Protein AF-A0A1G4SDI2-F1 (afdb_monomer_lite)

Radius of gyration: 14.89 Å; chains: 1; bounding box: 38×26×38 Å

Sequence (114 aa):
MAVRESLIPAEGEKPHAKDYRSLDEAMGKDFRALRPKVGLSGSARLMQNASYLGHARYSEPSSSMERREYRLDFPGTCNRRYAIRILPKRFCFDQSDVAFGFEDYLILADVRCD

pLDDT: mean 79.43, std 11.44, range [52.09, 92.88]

Secondary structure (DSSP, 8-state):
-EEEEEEPPTT-PPPPGGGSPPHHHHHTTT-EEEETTEEEETTEEEESS---TTS-TTPPPPP-SSPPP------PPTTEEEEEEE-PEE--TT-SS-EE-S--EEEEEEE---

Structure (mmCIF, N/CA/C/O backbone):
data_AF-A0A1G4SDI2-F1
#
_entry.id   AF-A0A1G4SDI2-F1
#
loop_
_atom_site.group_PDB
_atom_site.id
_atom_site.type_symbol
_atom_site.label_atom_id
_atom_site.label_alt_id
_atom_site.label_comp_id
_atom_site.label_asym_id
_atom_site.label_entity_id
_atom_site.label_seq_i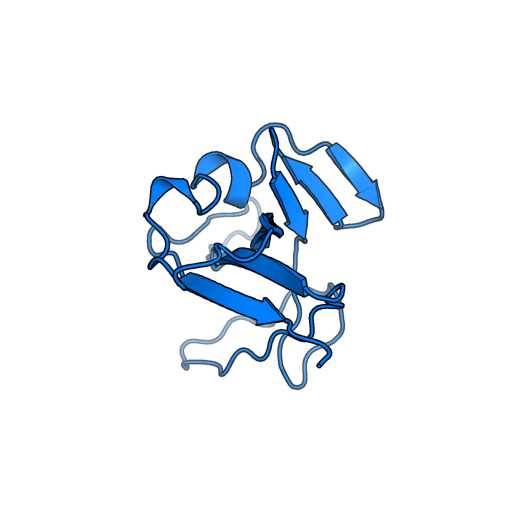d
_atom_site.pdbx_PDB_ins_code
_atom_site.Cartn_x
_atom_site.Cartn_y
_atom_site.Cartn_z
_atom_site.occupancy
_atom_site.B_iso_or_equiv
_atom_site.auth_seq_id
_atom_site.auth_comp_id
_atom_site.auth_asym_id
_atom_site.auth_atom_id
_atom_site.pdbx_PDB_model_num
ATOM 1 N N . MET A 1 1 ? 3.530 -0.567 -3.333 1.00 86.06 1 MET A N 1
ATOM 2 C CA . MET A 1 1 ? 2.240 -0.417 -2.628 1.00 86.06 1 MET A CA 1
ATOM 3 C C . MET A 1 1 ? 2.499 -0.255 -1.145 1.00 86.06 1 MET A C 1
ATOM 5 O O . MET A 1 1 ? 3.082 -1.155 -0.547 1.00 86.06 1 MET A O 1
ATOM 9 N N . ALA A 1 2 ? 2.086 0.871 -0.569 1.00 90.44 2 ALA A N 1
ATOM 10 C CA . ALA A 1 2 ? 2.200 1.150 0.858 1.00 90.44 2 ALA A CA 1
ATOM 11 C C . ALA A 1 2 ? 0.849 0.962 1.552 1.00 90.44 2 ALA A C 1
ATOM 13 O O . ALA A 1 2 ? -0.180 1.407 1.045 1.00 90.44 2 ALA A O 1
ATOM 14 N N . VAL A 1 3 ? 0.862 0.307 2.710 1.00 90.75 3 VAL A N 1
ATOM 15 C CA . VAL A 1 3 ? -0.350 -0.044 3.457 1.00 90.75 3 VAL A CA 1
ATOM 16 C C . VAL A 1 3 ? -0.299 0.549 4.858 1.00 90.75 3 VAL A C 1
ATOM 18 O O . VAL A 1 3 ? 0.708 0.441 5.569 1.00 90.75 3 VAL A O 1
ATOM 21 N N . ARG A 1 4 ? -1.413 1.160 5.263 1.00 91.12 4 ARG A N 1
ATOM 22 C CA . ARG A 1 4 ? -1.727 1.479 6.653 1.00 91.12 4 ARG A CA 1
ATOM 23 C C . ARG A 1 4 ? -2.882 0.605 7.117 1.00 91.12 4 ARG A C 1
ATOM 25 O O . ARG A 1 4 ? -3.917 0.552 6.465 1.00 91.12 4 ARG A O 1
ATOM 32 N N . GLU A 1 5 ? -2.686 -0.042 8.254 1.00 91.19 5 GLU A N 1
ATOM 33 C CA . GLU A 1 5 ? -3.723 -0.779 8.970 1.00 91.19 5 GLU A CA 1
ATOM 34 C C . GLU A 1 5 ? -4.193 0.056 10.168 1.00 91.19 5 GLU A C 1
ATOM 36 O O . GLU A 1 5 ? -3.371 0.658 10.866 1.00 91.19 5 GLU A O 1
ATOM 41 N N . SER A 1 6 ? -5.501 0.090 10.409 1.00 90.31 6 SER A N 1
ATOM 42 C CA . SER A 1 6 ? -6.109 0.703 11.592 1.00 90.31 6 SER A CA 1
ATOM 43 C C . SER A 1 6 ? -7.368 -0.049 12.027 1.00 90.31 6 SER A C 1
ATOM 45 O O . SER A 1 6 ? -7.842 -0.961 11.349 1.00 90.31 6 SER A O 1
ATOM 47 N N . LEU A 1 7 ? -7.933 0.333 13.172 1.00 91.38 7 LEU A N 1
ATOM 48 C CA . LEU A 1 7 ? -9.304 -0.042 13.525 1.00 91.38 7 LEU A CA 1
ATOM 49 C C . LEU A 1 7 ? -10.298 0.594 12.541 1.00 91.38 7 LEU A C 1
ATOM 51 O O . LEU A 1 7 ? -10.018 1.660 11.983 1.00 91.38 7 LEU A O 1
ATOM 55 N N . ILE A 1 8 ? -11.442 -0.063 12.341 1.00 90.25 8 ILE A N 1
ATOM 56 C CA . ILE A 1 8 ? -12.584 0.516 11.624 1.00 90.25 8 ILE A CA 1
ATOM 57 C C . ILE A 1 8 ? -13.231 1.557 12.556 1.00 90.25 8 ILE A C 1
ATOM 59 O O . ILE A 1 8 ? -13.580 1.201 13.684 1.00 90.25 8 ILE A O 1
ATOM 63 N N . PRO A 1 9 ? -13.382 2.827 12.138 1.00 87.81 9 PRO A N 1
ATOM 64 C CA . PRO A 1 9 ? -14.079 3.834 12.934 1.00 87.81 9 PRO A CA 1
ATOM 65 C C . PRO A 1 9 ? -15.535 3.432 13.179 1.00 87.81 9 PRO A C 1
ATOM 67 O O . PRO A 1 9 ? -16.206 2.961 12.258 1.00 87.81 9 PRO A O 1
ATOM 70 N N . ALA A 1 10 ? -16.034 3.659 14.396 1.00 80.94 10 ALA A N 1
ATOM 71 C CA . ALA A 1 10 ? -17.397 3.290 14.784 1.00 80.94 10 ALA A CA 1
ATOM 72 C C . ALA A 1 10 ? -18.465 3.953 13.896 1.00 80.94 10 ALA A C 1
ATOM 74 O O . ALA A 1 10 ? -19.451 3.319 13.534 1.00 80.94 10 ALA A O 1
ATOM 75 N N . GLU A 1 11 ? -18.233 5.200 13.484 1.00 80.56 11 GLU A N 1
ATOM 76 C CA . GLU A 1 11 ? -19.181 5.984 12.682 1.00 80.56 11 GLU A CA 1
ATOM 77 C C . GLU A 1 11 ? -18.999 5.802 11.166 1.00 80.56 11 GLU A C 1
ATOM 79 O O . GLU A 1 11 ? -19.637 6.486 10.369 1.00 80.56 11 GLU A O 1
ATOM 84 N N . GLY A 1 12 ? -18.123 4.885 10.732 1.00 71.94 12 GLY A N 1
ATO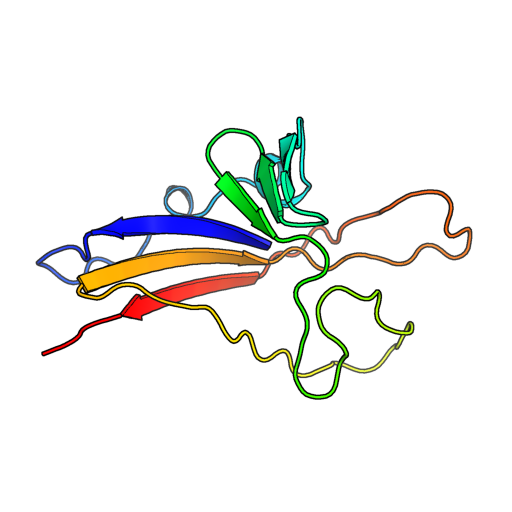M 85 C CA . GLY A 1 12 ? -17.876 4.661 9.305 1.00 71.94 12 GLY A CA 1
ATOM 86 C C . GLY A 1 12 ? -17.287 5.881 8.591 1.00 71.94 12 GLY A C 1
ATOM 87 O O . GLY A 1 12 ? -17.473 6.029 7.383 1.00 71.94 12 GLY A O 1
ATOM 88 N N . GLU A 1 13 ? -16.580 6.746 9.325 1.00 80.19 13 GLU A N 1
ATOM 89 C CA . GLU A 1 13 ? -15.979 7.974 8.804 1.00 80.19 13 GLU A CA 1
ATOM 90 C C . GLU A 1 13 ? -15.212 7.725 7.503 1.00 80.19 13 GLU A C 1
ATOM 92 O O . GLU A 1 13 ? -14.505 6.719 7.347 1.00 80.19 13 GLU A O 1
ATOM 97 N N . LYS A 1 14 ? -15.330 8.662 6.559 1.00 76.44 14 LYS A N 1
ATOM 98 C CA . LYS A 1 14 ? -14.553 8.611 5.321 1.00 76.44 14 LYS A CA 1
ATOM 99 C C . LYS A 1 14 ? -13.077 8.872 5.633 1.00 76.44 14 LYS A C 1
ATOM 101 O O . LYS A 1 14 ? -12.778 9.763 6.422 1.00 76.44 14 LYS A O 1
ATOM 106 N N . PRO A 1 15 ? -12.149 8.137 5.000 1.00 79.38 15 PRO A N 1
ATOM 107 C CA . PRO A 1 15 ? -10.729 8.355 5.209 1.00 79.38 15 PRO A CA 1
ATOM 108 C C . PRO A 1 15 ? -10.331 9.735 4.682 1.00 79.38 15 PRO A C 1
ATOM 110 O O . PRO A 1 15 ? -10.703 10.139 3.578 1.00 79.38 15 PRO A O 1
ATOM 113 N N . HIS A 1 16 ? -9.521 10.441 5.452 1.00 82.75 16 HIS A N 1
ATOM 114 C CA . HIS A 1 16 ? -8.823 11.629 5.003 1.00 82.75 16 HIS A CA 1
ATOM 115 C C . HIS A 1 16 ? -7.580 11.247 4.191 1.00 82.75 16 HIS A C 1
ATOM 117 O O . HIS A 1 16 ? -7.011 10.169 4.348 1.00 82.75 16 HIS A O 1
ATOM 123 N N . ALA A 1 17 ? -7.076 12.170 3.368 1.00 79.88 17 ALA A N 1
ATOM 124 C CA . ALA A 1 17 ? -5.843 11.952 2.604 1.00 79.88 17 ALA A CA 1
ATOM 125 C C . ALA A 1 17 ? -4.642 11.558 3.497 1.00 79.88 17 ALA A C 1
ATOM 127 O O . ALA A 1 17 ? -3.811 10.749 3.091 1.00 79.88 17 ALA A O 1
ATOM 128 N N . LYS A 1 18 ? -4.596 12.071 4.737 1.00 84.06 18 LYS A N 1
ATOM 129 C CA . LYS A 1 18 ? -3.588 11.740 5.765 1.00 84.06 18 LYS A CA 1
ATOM 130 C C . LYS A 1 18 ? -3.682 10.309 6.313 1.00 84.06 18 LYS A C 1
ATOM 132 O O . LYS A 1 18 ? -2.770 9.856 7.006 1.00 84.06 18 LYS A O 1
ATOM 137 N N . ASP A 1 19 ? -4.787 9.613 6.059 1.00 86.44 19 ASP A N 1
ATOM 138 C CA . ASP A 1 19 ? -4.961 8.225 6.488 1.00 86.44 19 ASP A CA 1
ATOM 139 C C . ASP A 1 19 ? -4.219 7.269 5.554 1.00 86.44 19 ASP A C 1
ATOM 141 O O . ASP A 1 19 ? -3.803 6.189 5.969 1.00 86.44 19 ASP A O 1
ATOM 145 N N . TYR A 1 20 ? -3.936 7.702 4.328 1.00 90.81 20 TYR A N 1
ATOM 146 C CA . TYR A 1 20 ? -3.043 7.004 3.418 1.00 90.81 20 TYR A CA 1
ATOM 147 C C . TYR A 1 20 ? -1.582 7.336 3.727 1.00 90.81 20 TYR A C 1
ATOM 149 O O . TYR A 1 20 ? -1.248 8.410 4.224 1.00 90.81 20 TYR A O 1
ATOM 157 N N . ARG A 1 21 ? -0.690 6.399 3.402 1.00 91.31 21 ARG A N 1
ATOM 158 C CA . ARG A 1 21 ? 0.766 6.607 3.484 1.00 91.31 21 ARG A CA 1
ATOM 159 C C . ARG A 1 21 ? 1.225 7.673 2.502 1.00 91.31 21 ARG A C 1
ATOM 161 O O . ARG A 1 21 ? 0.510 7.932 1.540 1.00 91.31 21 ARG A O 1
ATOM 168 N N . SER A 1 22 ? 2.364 8.312 2.754 1.00 91.31 22 SER A N 1
ATOM 169 C CA . SER A 1 22 ? 2.862 9.384 1.880 1.00 91.31 22 SER A CA 1
ATOM 170 C C . SER A 1 22 ? 3.381 8.843 0.540 1.00 91.31 22 SER A C 1
ATOM 172 O O . SER A 1 22 ? 3.576 7.635 0.376 1.00 91.31 22 SER A O 1
ATOM 174 N N . LEU A 1 23 ? 3.617 9.740 -0.426 1.00 88.81 23 LEU A N 1
ATOM 175 C CA . LEU A 1 23 ? 4.292 9.384 -1.679 1.00 88.81 23 LEU A CA 1
ATOM 176 C C . LEU A 1 23 ? 5.700 8.838 -1.406 1.00 88.81 23 LEU A C 1
ATOM 178 O O . LEU A 1 23 ? 6.020 7.758 -1.886 1.00 88.81 23 LEU A O 1
ATOM 182 N N . ASP A 1 24 ? 6.482 9.511 -0.558 1.00 89.62 24 ASP A N 1
ATOM 183 C CA . ASP A 1 24 ? 7.822 9.072 -0.139 1.00 89.62 24 ASP A CA 1
ATOM 184 C C . ASP A 1 24 ? 7.821 7.641 0.428 1.00 89.62 24 ASP A C 1
ATOM 186 O O . ASP A 1 24 ? 8.635 6.804 0.029 1.00 89.62 24 ASP A O 1
ATOM 190 N N . GLU A 1 25 ? 6.876 7.336 1.326 1.00 89.75 25 GLU A N 1
ATOM 191 C CA . GLU A 1 25 ? 6.728 5.993 1.902 1.00 89.75 25 GLU A CA 1
ATOM 192 C C . GLU A 1 25 ? 6.326 4.963 0.831 1.00 89.75 25 GLU A C 1
ATOM 194 O O . GLU A 1 25 ? 6.769 3.814 0.850 1.00 89.75 25 GLU A O 1
ATOM 199 N N . ALA A 1 26 ? 5.493 5.355 -0.135 1.00 88.75 26 ALA A N 1
ATOM 200 C CA . ALA A 1 26 ? 5.070 4.485 -1.229 1.00 88.75 26 ALA A CA 1
ATOM 201 C C . ALA A 1 26 ? 6.159 4.263 -2.296 1.00 88.75 26 ALA A C 1
ATOM 203 O O . ALA A 1 26 ? 6.168 3.199 -2.922 1.00 88.75 26 ALA A O 1
ATOM 204 N N . MET A 1 27 ? 7.079 5.218 -2.469 1.00 87.81 27 MET A N 1
ATOM 205 C CA . MET A 1 27 ? 8.272 5.110 -3.320 1.00 87.81 27 MET A CA 1
ATOM 206 C C . MET A 1 27 ? 9.371 4.258 -2.673 1.00 87.81 27 MET A C 1
ATOM 208 O O . MET A 1 27 ? 10.274 3.784 -3.359 1.00 87.81 27 MET A O 1
ATOM 212 N N . GLY A 1 28 ? 9.279 4.007 -1.365 1.00 86.25 28 GLY A N 1
ATOM 213 C CA . GLY A 1 28 ? 10.250 3.199 -0.637 1.00 86.25 28 GLY A CA 1
ATOM 214 C C . GLY A 1 28 ? 11.463 3.979 -0.154 1.00 86.25 28 GLY A C 1
ATOM 215 O O . GLY A 1 28 ? 12.543 3.402 -0.030 1.00 86.25 28 GLY A O 1
ATOM 216 N N . LYS A 1 29 ? 11.294 5.269 0.149 1.00 86.31 29 LYS A N 1
ATOM 217 C CA . LYS A 1 29 ? 12.319 6.049 0.844 1.00 86.31 29 LYS A CA 1
ATOM 218 C C . LYS A 1 29 ? 12.700 5.348 2.153 1.00 86.31 29 LYS A C 1
ATOM 220 O O . LYS A 1 29 ? 11.823 4.925 2.912 1.00 86.31 29 LYS A O 1
ATOM 225 N N . ASP A 1 30 ? 13.997 5.150 2.366 1.00 87.25 30 ASP A N 1
ATOM 226 C CA . ASP A 1 30 ? 14.554 4.429 3.520 1.00 87.25 30 ASP A CA 1
ATOM 227 C C . ASP A 1 30 ? 13.984 3.008 3.702 1.00 87.25 30 ASP A C 1
ATOM 229 O O . ASP A 1 30 ? 13.744 2.543 4.820 1.00 87.25 30 ASP A O 1
ATOM 233 N N . PHE A 1 31 ? 13.715 2.308 2.593 1.00 89.00 31 PHE A N 1
ATOM 234 C CA . PHE A 1 31 ? 13.144 0.968 2.644 1.00 89.00 31 PHE A CA 1
ATOM 235 C C . PHE A 1 31 ? 14.052 -0.029 3.376 1.00 89.00 31 PHE A C 1
ATOM 237 O O . PHE A 1 31 ? 15.192 -0.283 2.989 1.00 89.00 31 PHE A O 1
ATOM 244 N N . ARG A 1 32 ? 13.486 -0.688 4.387 1.00 92.00 32 ARG A N 1
ATOM 245 C CA . ARG A 1 32 ? 14.093 -1.792 5.124 1.00 92.00 32 ARG A CA 1
ATOM 246 C C . ARG A 1 32 ? 13.341 -3.082 4.831 1.00 92.00 32 ARG A C 1
ATOM 248 O O . ARG A 1 32 ? 12.199 -3.262 5.260 1.00 92.00 32 ARG A O 1
ATOM 255 N N . ALA A 1 33 ? 13.999 -4.007 4.142 1.00 90.81 33 ALA A N 1
ATOM 256 C CA . ALA A 1 33 ? 13.425 -5.310 3.837 1.00 90.81 33 ALA A CA 1
ATOM 257 C C . ALA A 1 33 ? 13.197 -6.139 5.115 1.00 90.81 33 ALA A C 1
ATOM 259 O O . ALA A 1 33 ? 14.083 -6.265 5.958 1.00 90.81 33 ALA A O 1
ATOM 260 N N . LEU A 1 34 ? 12.007 -6.732 5.234 1.00 89.25 34 LEU A N 1
ATOM 261 C CA . LEU A 1 34 ? 11.708 -7.797 6.202 1.00 89.25 34 LEU A CA 1
ATOM 262 C C . LEU A 1 34 ? 11.754 -9.171 5.520 1.00 89.25 34 LEU A C 1
ATOM 264 O O . LEU A 1 34 ? 12.103 -10.172 6.138 1.00 89.25 34 LEU A O 1
ATOM 268 N N . ARG A 1 35 ? 11.382 -9.206 4.236 1.00 85.81 35 ARG A N 1
ATOM 269 C CA . ARG A 1 35 ? 11.461 -10.333 3.299 1.00 85.81 35 ARG A CA 1
ATOM 270 C C . ARG A 1 35 ? 11.749 -9.780 1.893 1.00 85.81 35 ARG A C 1
ATOM 272 O O . ARG A 1 35 ? 11.618 -8.570 1.687 1.00 85.81 35 ARG A O 1
ATOM 279 N N . PRO A 1 36 ? 12.112 -10.611 0.900 1.00 82.81 36 PRO A N 1
ATOM 280 C CA . PRO A 1 36 ? 12.260 -10.135 -0.474 1.00 82.81 36 PRO A CA 1
ATOM 281 C C . PRO A 1 36 ? 11.016 -9.359 -0.932 1.00 82.81 36 PRO A C 1
ATOM 283 O O . PRO A 1 36 ? 9.901 -9.865 -0.826 1.00 82.81 36 PRO A O 1
ATOM 286 N N . LYS A 1 37 ? 11.214 -8.117 -1.398 1.00 81.31 37 LYS A N 1
ATOM 287 C CA . LYS A 1 37 ? 10.166 -7.201 -1.897 1.00 81.31 37 LYS A CA 1
ATOM 288 C C . LYS A 1 37 ? 9.089 -6.790 -0.877 1.00 81.31 37 LYS A C 1
ATOM 290 O O . LYS A 1 37 ? 8.153 -6.085 -1.244 1.00 81.31 37 LYS A O 1
ATOM 295 N N . VAL A 1 38 ? 9.220 -7.159 0.399 1.00 85.69 38 VAL A N 1
ATOM 296 C CA . VAL A 1 38 ? 8.272 -6.792 1.462 1.00 85.69 38 VAL A CA 1
ATOM 297 C C . VAL A 1 38 ? 9.027 -6.256 2.670 1.00 85.69 38 VAL A C 1
ATOM 299 O O . VAL A 1 38 ? 9.933 -6.899 3.198 1.00 85.69 38 VAL A O 1
ATOM 302 N N . GLY A 1 39 ? 8.650 -5.079 3.150 1.00 89.88 39 GLY A N 1
ATOM 303 C CA . GLY A 1 39 ? 9.363 -4.444 4.248 1.00 89.88 39 GLY A CA 1
ATOM 304 C C . GLY A 1 39 ? 8.679 -3.200 4.778 1.00 89.88 39 GLY A C 1
ATOM 305 O O . GLY A 1 39 ? 7.461 -3.053 4.673 1.00 89.88 39 GLY A O 1
ATOM 306 N N . LEU A 1 40 ? 9.479 -2.322 5.366 1.00 91.81 40 LEU A N 1
ATOM 307 C CA . LEU A 1 40 ? 9.041 -1.053 5.928 1.00 91.81 40 LEU A CA 1
ATOM 308 C C . LEU A 1 40 ? 9.655 0.100 5.143 1.00 91.81 40 LEU A C 1
ATOM 310 O O . LEU A 1 40 ? 10.812 0.018 4.755 1.00 91.81 40 LEU A O 1
ATOM 314 N N . SER A 1 41 ? 8.896 1.167 4.932 1.00 90.06 41 SER A N 1
ATOM 315 C CA . SER A 1 41 ? 9.398 2.463 4.468 1.00 90.06 41 SER A CA 1
ATOM 316 C C . SER A 1 41 ? 8.761 3.521 5.358 1.00 90.06 41 SER A C 1
ATOM 318 O O . SER A 1 41 ? 7.534 3.635 5.403 1.00 90.06 41 SER A O 1
ATOM 320 N N . GLY A 1 42 ? 9.578 4.186 6.178 1.00 88.12 42 GLY A N 1
ATOM 321 C CA . GLY A 1 42 ? 9.081 4.966 7.310 1.00 88.12 42 GLY A CA 1
ATOM 322 C C . GLY A 1 42 ? 8.198 4.119 8.235 1.00 88.12 42 GLY A C 1
ATOM 323 O O . GLY A 1 42 ? 8.635 3.112 8.794 1.00 88.12 42 GLY A O 1
ATOM 324 N N . SER A 1 43 ? 6.931 4.513 8.370 1.00 85.00 43 SER A N 1
ATOM 325 C CA . SER A 1 43 ? 5.930 3.805 9.181 1.00 85.00 43 SER A CA 1
ATOM 326 C C . SER A 1 43 ? 4.998 2.906 8.354 1.00 85.00 43 SER A C 1
ATOM 328 O O . SER A 1 43 ? 4.102 2.248 8.897 1.00 85.00 43 SER A O 1
ATOM 330 N N . ALA A 1 44 ? 5.176 2.885 7.033 1.00 86.31 44 ALA A N 1
ATOM 331 C CA . ALA A 1 44 ? 4.379 2.094 6.112 1.00 86.31 44 ALA A CA 1
ATOM 332 C C . ALA A 1 44 ? 4.924 0.674 5.967 1.00 86.31 44 ALA A C 1
ATOM 334 O O . ALA A 1 44 ? 6.129 0.467 5.819 1.00 86.31 44 ALA A O 1
ATOM 335 N N . ARG A 1 45 ? 4.021 -0.312 5.886 1.00 89.62 45 ARG A N 1
ATOM 336 C CA . ARG A 1 45 ? 4.368 -1.604 5.284 1.00 89.62 45 ARG A CA 1
ATOM 337 C C . ARG A 1 45 ? 4.376 -1.432 3.772 1.00 89.62 45 ARG A C 1
ATOM 339 O O . ARG A 1 45 ? 3.340 -1.113 3.189 1.00 89.62 45 ARG A O 1
ATOM 346 N N . LEU A 1 46 ? 5.531 -1.646 3.153 1.00 88.81 46 LEU A N 1
ATOM 347 C CA . LEU A 1 46 ? 5.717 -1.542 1.714 1.00 88.81 46 LEU A CA 1
ATOM 348 C C . LEU A 1 46 ? 5.834 -2.935 1.096 1.00 88.81 46 LEU A C 1
ATOM 350 O O . LEU A 1 46 ? 6.704 -3.726 1.458 1.00 88.81 46 LEU A O 1
ATOM 354 N N . MET A 1 47 ? 4.969 -3.203 0.125 1.00 86.62 47 MET A N 1
ATOM 355 C CA . MET A 1 47 ? 5.060 -4.336 -0.790 1.00 86.62 47 MET A CA 1
ATOM 356 C C . MET A 1 47 ? 5.458 -3.808 -2.168 1.00 86.62 47 MET A C 1
ATOM 358 O O . MET A 1 47 ? 4.700 -3.082 -2.822 1.00 86.62 47 MET A O 1
ATOM 362 N N . GLN A 1 48 ? 6.676 -4.132 -2.584 1.00 81.38 48 GLN A N 1
ATOM 363 C CA . GLN A 1 48 ? 7.185 -3.868 -3.923 1.00 81.38 48 GLN A CA 1
ATOM 364 C C . GLN A 1 48 ? 6.675 -4.945 -4.881 1.00 81.38 48 GLN A C 1
ATOM 366 O O . GLN A 1 48 ? 6.463 -6.089 -4.483 1.00 81.38 48 GLN A O 1
ATOM 371 N N . ASN A 1 49 ? 6.499 -4.574 -6.150 1.00 75.25 49 ASN A N 1
ATOM 372 C CA . ASN A 1 49 ? 6.093 -5.493 -7.217 1.00 75.25 49 ASN A CA 1
ATOM 373 C C . ASN A 1 49 ? 4.797 -6.245 -6.870 1.00 75.25 49 ASN A C 1
ATOM 375 O O . ASN A 1 49 ? 4.712 -7.465 -7.006 1.00 75.25 49 ASN A O 1
ATOM 379 N N . ALA A 1 50 ? 3.804 -5.513 -6.352 1.00 70.19 50 ALA A N 1
ATOM 380 C CA . ALA A 1 50 ? 2.481 -6.072 -6.111 1.00 70.19 50 ALA A CA 1
ATOM 381 C C . ALA A 1 50 ? 1.940 -6.631 -7.436 1.00 70.19 50 ALA A C 1
ATOM 383 O O . ALA A 1 50 ? 1.909 -5.929 -8.447 1.00 70.19 50 ALA A O 1
ATOM 384 N N . SER A 1 51 ? 1.604 -7.917 -7.421 1.00 64.81 51 SER A N 1
ATOM 385 C CA . SER A 1 51 ? 1.146 -8.649 -8.599 1.00 64.81 51 SER A CA 1
ATOM 386 C C . SER A 1 51 ? -0.306 -8.296 -8.926 1.00 64.81 51 SER A C 1
ATOM 388 O O . SER A 1 51 ? -1.031 -7.808 -8.059 1.00 64.81 51 SER A O 1
ATOM 390 N N . TYR A 1 52 ? -0.718 -8.533 -10.168 1.00 63.34 52 TYR A N 1
ATOM 391 C CA . TYR A 1 52 ? -2.083 -8.328 -10.661 1.00 63.34 52 TYR A CA 1
ATOM 392 C C . TYR A 1 52 ? -2.644 -9.616 -11.260 1.00 63.34 52 TYR A C 1
ATOM 394 O O . TYR A 1 52 ? -1.949 -10.628 -11.364 1.00 63.34 52 TYR A O 1
ATOM 402 N N . LEU A 1 53 ? -3.917 -9.581 -11.657 1.00 58.09 53 LEU A N 1
ATOM 403 C CA . LEU A 1 53 ? -4.604 -10.738 -12.214 1.00 58.09 53 LEU A CA 1
ATOM 404 C C . LEU A 1 53 ? -3.859 -11.276 -13.450 1.00 58.09 53 LEU A C 1
ATOM 406 O O . LEU A 1 53 ? -3.652 -10.555 -14.421 1.00 58.09 53 LEU A O 1
ATOM 410 N N . GLY A 1 54 ? -3.453 -12.548 -13.401 1.00 59.31 54 GLY A N 1
ATOM 411 C CA . GLY A 1 54 ? -2.726 -13.214 -14.490 1.00 59.31 54 GLY A CA 1
ATOM 412 C C . GLY A 1 54 ? -1.209 -12.985 -14.509 1.00 59.31 54 GLY A C 1
ATOM 413 O O . GLY A 1 54 ? -0.546 -13.424 -15.446 1.00 59.31 54 GLY A O 1
ATOM 414 N N . HIS A 1 55 ? -0.637 -12.329 -13.495 1.00 63.56 55 HIS A N 1
ATOM 415 C CA . HIS A 1 55 ? 0.802 -12.078 -13.390 1.00 63.56 55 HIS A CA 1
ATOM 416 C C . HIS A 1 55 ? 1.445 -12.887 -12.258 1.00 63.56 55 HIS A C 1
ATOM 418 O O . HIS A 1 55 ? 0.806 -13.226 -11.263 1.00 63.56 55 HIS A O 1
ATOM 424 N N . ALA A 1 56 ? 2.718 -13.253 -12.428 1.00 64.06 56 ALA A N 1
ATOM 425 C CA . ALA A 1 56 ? 3.436 -14.026 -11.422 1.00 64.06 56 ALA A CA 1
ATOM 426 C C . ALA A 1 56 ? 3.744 -13.160 -10.191 1.00 64.06 56 ALA A C 1
ATOM 428 O O . ALA A 1 56 ? 4.140 -11.998 -10.289 1.00 64.06 56 ALA A O 1
ATOM 429 N N . ARG A 1 57 ? 3.579 -13.731 -8.996 1.00 63.56 57 ARG A N 1
ATOM 430 C CA . ARG A 1 57 ? 3.746 -12.982 -7.748 1.00 63.56 57 ARG A CA 1
ATOM 431 C C . ARG A 1 57 ? 5.163 -12.401 -7.637 1.00 63.56 57 ARG A C 1
ATOM 433 O O . ARG A 1 57 ? 6.137 -13.139 -7.745 1.00 63.56 57 ARG A O 1
ATOM 440 N N . TYR A 1 58 ? 5.267 -11.100 -7.359 1.00 60.31 58 TYR A N 1
ATOM 441 C CA . TYR A 1 58 ? 6.524 -10.375 -7.108 1.00 60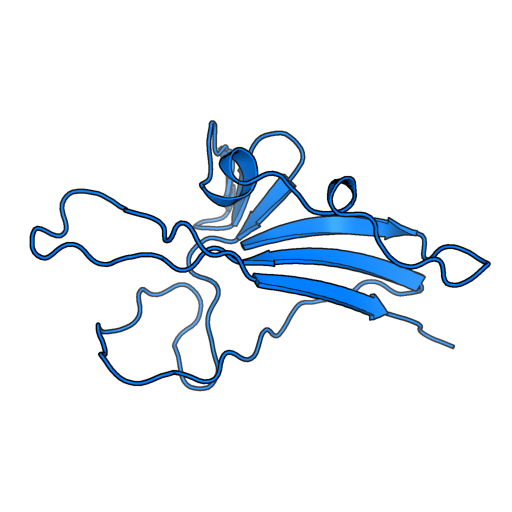.31 58 TYR A CA 1
ATOM 442 C C . TYR A 1 58 ? 7.514 -10.261 -8.283 1.00 60.31 58 TYR A C 1
ATOM 444 O O . TYR A 1 58 ? 8.649 -9.826 -8.065 1.00 60.31 58 TYR A O 1
ATOM 452 N N . SER A 1 59 ? 7.120 -10.588 -9.518 1.00 63.47 59 SER A N 1
ATOM 453 C CA . SER A 1 59 ? 7.943 -10.300 -10.701 1.00 63.47 59 SER A CA 1
ATOM 454 C C . SER A 1 59 ? 7.698 -8.880 -11.234 1.00 63.47 59 SER A C 1
ATOM 456 O O . SER A 1 59 ? 6.795 -8.173 -10.785 1.00 63.47 59 SER A O 1
ATOM 458 N N . GLU A 1 60 ? 8.535 -8.412 -12.160 1.00 65.62 60 GLU A N 1
ATOM 459 C CA . GLU A 1 60 ? 8.218 -7.200 -12.923 1.00 65.62 60 GLU A CA 1
ATOM 460 C C . GLU A 1 60 ? 7.263 -7.569 -14.067 1.00 65.62 60 GLU A C 1
ATOM 462 O O . GLU A 1 60 ? 7.416 -8.630 -14.684 1.00 65.62 60 GLU A O 1
ATOM 467 N N . PRO A 1 61 ? 6.256 -6.744 -14.367 1.00 64.31 61 PRO A N 1
ATOM 468 C CA . PRO A 1 61 ? 5.456 -6.950 -15.561 1.00 64.31 61 PRO A CA 1
ATOM 469 C C . PRO A 1 61 ? 6.149 -6.465 -16.827 1.00 64.31 61 PRO A C 1
ATOM 471 O O . PRO A 1 61 ? 6.957 -5.542 -16.789 1.00 64.31 61 PRO A O 1
ATOM 474 N N . SER A 1 62 ? 5.775 -7.048 -17.969 1.00 69.50 62 SER A N 1
ATOM 475 C CA . SER A 1 62 ? 6.166 -6.514 -19.275 1.00 69.50 62 SER A CA 1
ATOM 476 C C . SER A 1 62 ? 5.644 -5.084 -19.441 1.00 69.50 62 SER A C 1
ATOM 478 O O . SER A 1 62 ? 4.593 -4.737 -18.895 1.00 69.50 62 SER A O 1
ATOM 480 N N . SER A 1 63 ? 6.339 -4.243 -20.201 1.00 68.44 63 SER A N 1
ATOM 481 C CA . SER A 1 63 ? 5.820 -2.924 -20.572 1.00 68.44 63 SER A CA 1
ATOM 482 C C . SER A 1 63 ? 4.550 -3.062 -21.430 1.00 68.44 63 SER A C 1
ATOM 484 O O . SER A 1 63 ? 4.380 -4.037 -22.161 1.00 68.44 63 SER A O 1
ATOM 486 N N . SER A 1 64 ? 3.613 -2.119 -21.304 1.00 69.06 64 SER A N 1
ATOM 487 C CA . SER A 1 64 ? 2.409 -2.039 -22.144 1.00 69.06 64 SER A CA 1
ATOM 488 C C . SER A 1 64 ? 1.923 -0.596 -22.239 1.00 69.06 64 SER A C 1
ATOM 490 O O . SER A 1 64 ? 2.089 0.170 -21.289 1.00 69.06 64 SER A O 1
ATOM 492 N N . MET A 1 65 ? 1.317 -0.246 -23.375 1.00 69.69 65 MET A N 1
ATOM 493 C CA . MET A 1 65 ? 0.592 1.017 -23.567 1.00 69.69 65 MET A CA 1
ATOM 494 C C . MET A 1 65 ? -0.911 0.892 -23.271 1.00 69.69 65 MET A C 1
ATOM 496 O O . MET A 1 65 ? -1.615 1.897 -23.212 1.00 69.69 65 MET A O 1
ATOM 500 N N . GLU A 1 66 ? -1.412 -0.327 -23.069 1.00 72.12 66 GLU A N 1
ATOM 501 C CA . GLU A 1 66 ? -2.813 -0.587 -22.744 1.00 72.12 66 GLU A CA 1
ATOM 502 C C . GLU A 1 66 ? -3.061 -0.514 -21.236 1.00 72.12 66 GLU A C 1
ATOM 504 O O . GLU A 1 66 ? -2.219 -0.910 -20.419 1.00 72.12 66 GLU A O 1
ATOM 509 N N . ARG A 1 67 ? -4.256 -0.043 -20.854 1.00 67.38 67 ARG A N 1
ATOM 510 C CA . ARG A 1 67 ? -4.701 -0.086 -19.458 1.00 67.38 67 ARG A CA 1
ATOM 511 C C . ARG A 1 67 ? -4.833 -1.544 -19.022 1.00 67.38 67 ARG A C 1
ATOM 513 O O . ARG A 1 67 ? -5.507 -2.330 -19.676 1.00 67.38 67 ARG A O 1
ATOM 520 N N . ARG A 1 68 ? -4.209 -1.888 -17.897 1.00 68.69 68 ARG A N 1
ATOM 521 C CA . ARG A 1 68 ? -4.339 -3.206 -17.270 1.00 68.69 68 ARG A CA 1
ATOM 522 C C . ARG A 1 68 ? -5.298 -3.124 -16.100 1.00 68.69 68 ARG A C 1
ATOM 524 O O . ARG A 1 68 ? -5.240 -2.173 -15.323 1.00 68.69 68 ARG A O 1
ATOM 531 N N . GLU A 1 69 ? -6.136 -4.139 -15.956 1.00 68.25 69 GLU A N 1
ATOM 532 C CA . GLU A 1 69 ? -6.903 -4.329 -14.734 1.00 68.25 69 GLU A CA 1
ATOM 533 C C . GLU A 1 69 ? -5.990 -4.894 -13.645 1.00 68.25 69 GLU A C 1
ATOM 535 O O . GLU A 1 69 ? -5.318 -5.913 -13.821 1.00 68.25 69 GLU A O 1
ATOM 540 N N . TYR A 1 70 ? -5.955 -4.208 -12.505 1.00 66.31 70 TYR A N 1
ATOM 541 C CA . TYR A 1 70 ? -5.201 -4.641 -11.339 1.00 66.31 70 TYR A CA 1
ATOM 542 C C . TYR A 1 70 ? -6.173 -5.205 -10.311 1.00 66.31 70 TYR A C 1
ATOM 544 O O . TYR A 1 70 ? -7.029 -4.492 -9.792 1.00 66.31 70 TYR A O 1
ATOM 552 N N . ARG A 1 71 ? -6.009 -6.488 -9.990 1.00 69.06 71 ARG A N 1
ATOM 553 C CA . ARG A 1 71 ? -6.626 -7.112 -8.820 1.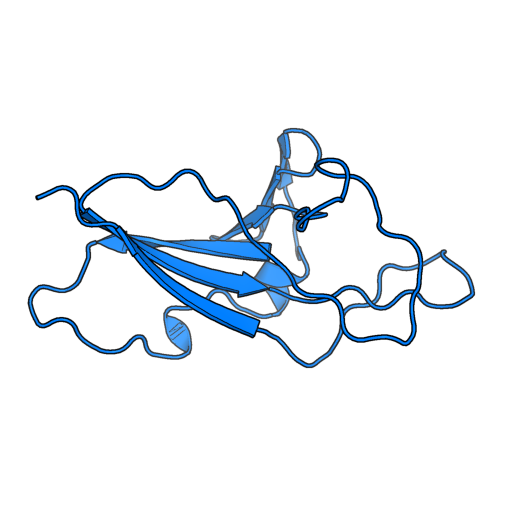00 69.06 71 ARG A CA 1
ATOM 554 C C . ARG A 1 71 ? -5.572 -7.242 -7.736 1.00 69.06 71 ARG A C 1
ATOM 556 O O . ARG A 1 71 ? -4.505 -7.797 -7.983 1.00 69.06 71 ARG A O 1
ATOM 563 N N . LEU A 1 72 ? -5.892 -6.751 -6.547 1.00 70.94 72 LEU A N 1
ATOM 564 C CA . LEU A 1 72 ? -5.045 -6.892 -5.376 1.00 70.94 72 LEU A CA 1
ATOM 565 C C . LEU A 1 72 ? -5.655 -7.927 -4.430 1.00 70.94 72 LEU A C 1
ATOM 567 O O . LEU A 1 72 ? -6.665 -7.654 -3.789 1.00 70.94 72 LEU A O 1
ATO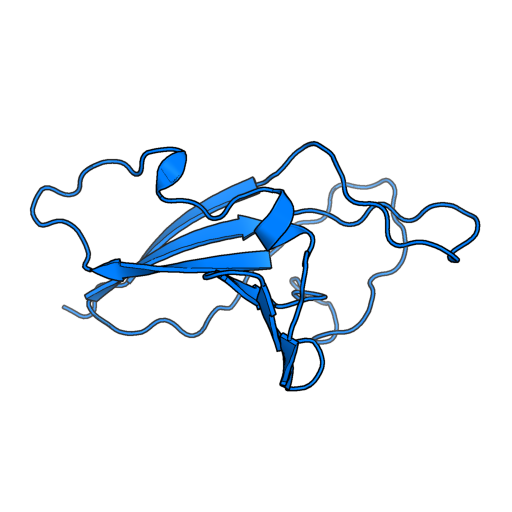M 571 N N . ASP A 1 73 ? -5.013 -9.087 -4.308 1.00 72.69 73 ASP A N 1
ATOM 572 C CA . ASP A 1 73 ? -5.341 -10.055 -3.260 1.00 72.69 73 ASP A CA 1
ATOM 573 C C . ASP A 1 73 ? -4.450 -9.785 -2.037 1.00 72.69 73 ASP A C 1
ATOM 575 O O . ASP A 1 73 ? -3.232 -9.996 -2.057 1.00 72.69 73 ASP A O 1
ATOM 579 N N . PHE A 1 74 ? -5.059 -9.277 -0.966 1.00 73.12 74 PHE A N 1
ATOM 580 C CA . PHE A 1 74 ? -4.371 -8.874 0.257 1.00 73.12 74 PHE A CA 1
ATOM 581 C C . PHE A 1 74 ? -4.934 -9.643 1.466 1.00 73.12 74 PHE A C 1
ATOM 583 O O . PHE A 1 74 ? -6.149 -9.625 1.668 1.00 73.12 74 PHE A O 1
ATOM 590 N N . PRO A 1 75 ? -4.093 -10.319 2.278 1.00 75.38 75 PRO A N 1
ATOM 591 C CA . PRO A 1 75 ? -4.562 -11.020 3.468 1.00 75.38 75 PRO A CA 1
ATOM 592 C C . PRO A 1 75 ? -4.970 -10.004 4.540 1.00 75.38 75 PRO A C 1
ATOM 594 O O . PRO A 1 75 ? -4.121 -9.400 5.199 1.00 75.38 75 PRO A O 1
ATOM 597 N N . GLY A 1 76 ? -6.278 -9.806 4.680 1.00 82.00 76 GLY A N 1
ATOM 598 C CA . GLY A 1 76 ? -6.870 -8.962 5.708 1.00 82.00 76 GLY A CA 1
ATOM 599 C C . GLY A 1 76 ? -7.011 -9.681 7.049 1.00 82.00 76 GLY A C 1
ATOM 600 O O . GLY A 1 76 ? -7.182 -10.895 7.121 1.00 82.00 76 GLY A O 1
ATOM 601 N N . THR A 1 77 ? -6.969 -8.895 8.113 1.00 90.75 77 THR A N 1
ATOM 602 C CA . THR A 1 77 ? -7.345 -9.266 9.473 1.00 90.75 77 THR A CA 1
ATOM 603 C C . THR A 1 77 ? -8.757 -8.754 9.726 1.00 90.75 77 THR A C 1
ATOM 605 O O . THR A 1 77 ? -9.131 -7.678 9.258 1.00 90.75 77 THR A O 1
ATOM 608 N N . CYS A 1 78 ? -9.528 -9.505 10.501 1.00 90.31 78 CYS A N 1
ATOM 609 C CA . CYS A 1 78 ? -10.875 -9.116 10.887 1.00 90.31 78 CYS A CA 1
ATOM 610 C C . CYS A 1 78 ? -10.929 -7.781 11.634 1.00 90.31 78 CYS A C 1
ATOM 612 O O . CYS A 1 78 ? -10.062 -7.471 12.454 1.00 90.31 78 CYS A O 1
ATOM 614 N N . ASN A 1 79 ? -12.001 -7.030 11.383 1.00 91.81 79 ASN A N 1
ATOM 615 C CA . ASN A 1 79 ? -12.328 -5.749 12.010 1.00 91.81 79 ASN A CA 1
ATOM 616 C C . ASN A 1 79 ? -11.216 -4.701 11.862 1.00 91.81 79 ASN A C 1
ATOM 618 O O . ASN A 1 79 ? -10.941 -3.903 12.767 1.00 91.81 79 ASN A O 1
ATOM 622 N N . ARG A 1 80 ? -10.564 -4.709 10.696 1.00 92.88 80 ARG A N 1
ATOM 623 C CA . ARG A 1 80 ? -9.512 -3.762 10.329 1.00 92.88 80 ARG A CA 1
ATOM 624 C C . ARG A 1 80 ? -9.883 -2.971 9.089 1.00 92.88 80 ARG A C 1
ATOM 626 O O . ARG A 1 80 ? -10.532 -3.469 8.173 1.00 92.88 80 ARG A O 1
ATOM 633 N N . ARG A 1 81 ? -9.394 -1.737 9.071 1.00 91.81 81 ARG A N 1
ATOM 634 C CA . ARG A 1 81 ? -9.389 -0.844 7.921 1.00 91.81 81 ARG A CA 1
ATOM 635 C C . ARG A 1 81 ? -7.996 -0.822 7.310 1.00 91.81 81 ARG A C 1
ATOM 637 O O . ARG A 1 81 ? -6.999 -0.675 8.021 1.00 91.81 81 ARG A O 1
ATOM 644 N N . TYR A 1 82 ? -7.946 -0.917 5.991 1.00 91.44 82 TYR A N 1
ATOM 645 C CA . TYR A 1 82 ? -6.734 -0.845 5.190 1.00 91.44 82 TYR A CA 1
ATOM 646 C C . TYR A 1 82 ? -6.803 0.372 4.277 1.00 91.44 82 TYR A C 1
ATOM 648 O O . TYR A 1 82 ? -7.620 0.417 3.360 1.00 91.44 82 TYR A O 1
ATOM 656 N N . ALA A 1 83 ? -5.934 1.351 4.524 1.00 91.94 83 ALA A N 1
ATOM 657 C CA . ALA A 1 83 ? -5.704 2.474 3.624 1.00 91.94 83 ALA A CA 1
ATOM 658 C C . ALA A 1 83 ? -4.447 2.185 2.798 1.00 91.94 83 ALA A C 1
ATOM 660 O O . ALA A 1 83 ? -3.330 2.098 3.322 1.00 91.94 83 ALA A O 1
ATOM 661 N N . ILE A 1 84 ? -4.641 1.982 1.501 1.00 90.25 84 ILE A N 1
ATOM 662 C CA . ILE A 1 84 ? -3.628 1.483 0.577 1.00 90.25 84 ILE A CA 1
ATOM 663 C C . ILE A 1 84 ? -3.313 2.578 -0.439 1.00 90.25 84 ILE A C 1
ATOM 665 O O . ILE A 1 84 ? -4.213 3.091 -1.098 1.00 90.25 84 ILE A O 1
ATOM 669 N N . ARG A 1 85 ? -2.027 2.910 -0.585 1.00 91.06 85 ARG A N 1
ATOM 670 C CA . ARG A 1 85 ? -1.518 3.745 -1.680 1.00 91.06 85 ARG A CA 1
ATOM 671 C C . ARG A 1 85 ? -0.738 2.877 -2.661 1.00 91.06 85 ARG A C 1
ATOM 673 O O . ARG A 1 85 ? 0.258 2.235 -2.298 1.00 91.06 85 ARG A O 1
ATOM 680 N N . ILE A 1 86 ? -1.171 2.867 -3.914 1.00 87.06 86 ILE A N 1
ATOM 681 C CA . ILE A 1 86 ? -0.478 2.202 -5.015 1.00 87.06 86 ILE A CA 1
ATOM 682 C C . ILE A 1 86 ? 0.182 3.273 -5.874 1.00 87.06 86 ILE A C 1
ATOM 684 O O . ILE A 1 86 ? -0.486 4.169 -6.378 1.00 87.06 86 ILE A O 1
ATOM 688 N N . LEU A 1 87 ? 1.496 3.145 -6.046 1.00 86.56 87 LEU A N 1
ATOM 689 C CA . LEU A 1 87 ? 2.253 3.924 -7.015 1.00 86.56 87 LEU A CA 1
ATOM 690 C C . LEU A 1 87 ? 2.641 3.026 -8.188 1.00 86.56 87 LEU A C 1
ATOM 692 O O . LEU A 1 87 ? 3.349 2.033 -7.966 1.00 86.56 87 LEU A O 1
ATOM 696 N N . PRO A 1 88 ? 2.189 3.336 -9.413 1.00 77.56 88 PRO A N 1
ATOM 697 C CA . PRO A 1 88 ? 2.636 2.627 -10.596 1.00 77.56 88 PRO A CA 1
ATOM 698 C C . PRO A 1 88 ? 4.105 2.965 -10.864 1.00 77.56 88 PRO A C 1
ATOM 700 O O . PRO A 1 88 ? 4.523 4.126 -10.809 1.00 77.56 88 PRO A O 1
ATOM 703 N N . LYS A 1 89 ? 4.899 1.942 -11.181 1.00 73.44 89 LYS A N 1
ATOM 704 C CA . LYS A 1 89 ? 6.237 2.160 -11.728 1.00 73.44 89 LYS A CA 1
ATOM 705 C C . LYS A 1 89 ? 6.125 2.665 -13.160 1.00 73.44 89 LYS A C 1
ATOM 707 O O . LYS A 1 89 ? 5.298 2.181 -13.932 1.00 73.44 89 LYS A O 1
ATOM 712 N N . ARG A 1 90 ? 7.001 3.595 -13.521 1.00 67.56 90 ARG A N 1
ATOM 713 C CA . ARG A 1 90 ? 7.276 3.969 -14.904 1.00 67.56 90 ARG A CA 1
ATOM 714 C C . ARG A 1 90 ? 8.536 3.236 -15.332 1.00 67.56 90 ARG A C 1
ATOM 716 O O . ARG A 1 90 ? 9.572 3.350 -14.687 1.00 67.56 90 ARG A O 1
ATOM 723 N N . PHE A 1 91 ? 8.435 2.484 -16.417 1.00 60.06 91 PHE A N 1
ATOM 724 C CA . PHE A 1 91 ? 9.607 1.911 -17.059 1.00 60.06 91 PHE A CA 1
ATOM 725 C C . PHE A 1 91 ? 10.199 2.977 -17.985 1.00 60.06 91 PHE A C 1
ATOM 727 O O . PHE A 1 91 ? 9.585 3.326 -18.993 1.00 60.06 91 PHE A O 1
ATOM 734 N N . CYS A 1 92 ? 11.351 3.532 -17.609 1.00 56.56 92 CYS A N 1
ATOM 735 C CA . CYS A 1 92 ? 12.191 4.308 -18.519 1.00 56.56 92 CYS A CA 1
ATOM 736 C C . CYS A 1 92 ? 12.969 3.340 -19.426 1.00 56.56 92 CYS A C 1
ATOM 738 O O . CYS A 1 92 ? 13.292 2.222 -19.018 1.00 56.56 92 CYS A O 1
ATOM 740 N N . PHE A 1 93 ? 13.223 3.742 -20.674 1.00 53.34 93 PHE A N 1
ATOM 741 C CA . PHE A 1 93 ? 13.802 2.884 -21.721 1.00 53.34 93 PHE A CA 1
ATOM 742 C C . PHE A 1 93 ? 15.206 2.344 -21.399 1.00 53.34 93 PHE A C 1
ATOM 744 O O . PHE A 1 93 ? 15.620 1.360 -22.004 1.00 53.34 93 PHE A O 1
ATOM 751 N N . ASP A 1 94 ? 15.919 2.951 -20.454 1.00 56.25 94 ASP A N 1
ATOM 752 C CA . ASP A 1 94 ? 17.276 2.576 -20.056 1.00 56.25 94 ASP A CA 1
ATOM 753 C C . ASP A 1 94 ? 17.333 1.549 -18.909 1.00 56.25 94 ASP A C 1
ATOM 755 O O . ASP A 1 94 ? 18.401 1.005 -18.649 1.00 56.25 94 ASP A O 1
ATOM 759 N N . GLN A 1 95 ? 16.201 1.210 -18.272 1.00 52.09 95 GLN A N 1
ATOM 760 C CA . GLN A 1 95 ? 16.072 0.230 -17.169 1.00 52.09 95 GLN A CA 1
ATOM 761 C C . GLN A 1 95 ? 17.007 0.435 -15.958 1.00 52.09 95 GLN A C 1
ATOM 763 O O . GLN A 1 95 ? 16.963 -0.360 -15.018 1.00 52.09 95 GLN A O 1
ATOM 768 N N . SER A 1 96 ? 17.830 1.483 -15.948 1.00 57.22 96 SER A N 1
ATOM 769 C CA . SER A 1 96 ? 18.828 1.749 -14.914 1.00 57.22 96 SER A CA 1
ATOM 770 C C . SER A 1 96 ? 18.206 2.277 -13.624 1.00 57.22 96 SER A C 1
ATOM 772 O O . SER A 1 96 ? 18.685 1.930 -12.547 1.00 57.22 96 SER A O 1
ATOM 774 N N . ASP A 1 97 ? 17.105 3.031 -13.722 1.00 59.69 97 ASP A N 1
ATOM 775 C CA . ASP A 1 97 ? 16.455 3.667 -12.576 1.00 59.69 97 ASP A CA 1
ATOM 776 C C . ASP A 1 97 ? 14.958 3.335 -12.475 1.00 59.69 97 ASP A C 1
ATOM 778 O O . ASP A 1 97 ? 14.204 3.356 -13.452 1.00 59.69 97 ASP A O 1
ATOM 782 N N . VAL A 1 98 ? 14.499 3.055 -11.248 1.00 65.62 98 VAL A N 1
ATOM 783 C CA . VAL A 1 98 ? 13.068 2.909 -10.951 1.00 65.62 98 VAL A CA 1
ATOM 784 C C . VAL A 1 98 ? 12.449 4.299 -10.858 1.00 65.62 98 VAL A C 1
ATOM 786 O O . VAL A 1 98 ? 12.595 4.987 -9.850 1.00 65.62 98 VAL A O 1
ATOM 789 N N . ALA A 1 99 ? 11.704 4.693 -11.886 1.00 68.56 99 ALA A N 1
ATOM 790 C CA . ALA A 1 99 ? 10.859 5.877 -11.838 1.00 68.56 99 ALA A CA 1
ATOM 791 C C . ALA A 1 99 ? 9.444 5.507 -11.365 1.00 68.56 99 ALA A C 1
ATOM 793 O O . ALA A 1 99 ? 8.917 4.438 -11.681 1.00 68.56 99 ALA A O 1
ATOM 794 N N . PHE A 1 100 ? 8.792 6.404 -10.629 1.00 73.06 100 PHE A N 1
ATOM 795 C CA . PHE A 1 100 ? 7.388 6.262 -10.238 1.00 73.06 100 PHE A CA 1
ATOM 796 C C . PHE A 1 100 ? 6.528 7.287 -10.978 1.00 73.06 100 PHE A C 1
ATOM 798 O O . PHE A 1 100 ? 6.996 8.363 -11.353 1.00 73.06 100 PHE A O 1
ATOM 805 N N . GLY A 1 101 ? 5.267 6.936 -11.233 1.00 67.88 101 GLY A N 1
ATOM 806 C CA . GLY A 1 101 ? 4.272 7.902 -11.688 1.00 67.88 101 GLY A CA 1
ATOM 807 C C . GLY A 1 101 ? 3.970 8.930 -10.599 1.00 67.88 101 GLY A C 1
ATOM 808 O O . GLY A 1 101 ? 4.063 8.622 -9.414 1.00 67.88 101 GLY A O 1
ATOM 809 N N . PHE A 1 102 ? 3.602 10.145 -11.008 1.00 66.94 102 PHE A N 1
ATOM 810 C CA . PHE A 1 102 ? 3.124 11.175 -10.079 1.00 66.94 102 PHE A CA 1
ATOM 811 C C . PHE A 1 102 ? 1.669 10.944 -9.649 1.00 66.94 102 PHE A C 1
ATOM 813 O O . PHE A 1 102 ? 1.254 11.458 -8.616 1.00 66.94 102 PHE A O 1
ATOM 820 N N . GLU A 1 103 ? 0.911 10.165 -10.424 1.00 80.38 103 GLU A N 1
ATOM 821 C CA . GLU A 1 103 ? -0.446 9.753 -10.073 1.00 80.38 103 GLU A CA 1
ATOM 822 C C . GLU A 1 103 ? -0.416 8.492 -9.213 1.00 80.38 103 GLU A C 1
ATOM 824 O O . GLU A 1 103 ? 0.182 7.474 -9.581 1.00 80.38 103 GLU A O 1
ATOM 829 N N . ASP A 1 104 ? -1.084 8.562 -8.069 1.00 84.94 104 ASP A N 1
ATOM 830 C CA . ASP A 1 104 ? -1.291 7.447 -7.169 1.00 84.94 104 ASP A CA 1
ATOM 831 C C . ASP A 1 104 ? -2.737 6.953 -7.200 1.00 84.94 104 ASP A C 1
ATOM 833 O O . ASP A 1 104 ? -3.665 7.635 -7.630 1.00 84.94 104 ASP A O 1
ATOM 837 N N . TYR A 1 105 ? -2.923 5.730 -6.717 1.00 86.69 105 TYR A N 1
ATOM 838 C CA . TYR A 1 105 ? -4.240 5.137 -6.540 1.00 86.69 105 TYR A CA 1
ATOM 839 C C . TYR A 1 105 ? -4.457 4.864 -5.058 1.00 86.69 105 TYR A C 1
ATOM 841 O O . TYR A 1 105 ? -3.686 4.132 -4.426 1.00 86.69 105 TYR A O 1
ATOM 849 N N . LEU A 1 106 ? -5.505 5.473 -4.508 1.00 89.50 106 LEU A N 1
ATOM 850 C CA . LEU A 1 106 ? -5.892 5.355 -3.108 1.00 89.50 106 LEU A CA 1
ATOM 851 C C . LEU A 1 106 ? -7.060 4.377 -2.986 1.00 89.50 106 LEU A C 1
ATOM 853 O O . LEU A 1 106 ? -8.125 4.600 -3.557 1.00 89.50 106 LEU A O 1
ATOM 857 N N . ILE A 1 107 ? -6.854 3.289 -2.247 1.00 89.00 107 ILE A N 1
ATOM 858 C CA . ILE A 1 107 ? -7.863 2.251 -2.020 1.00 89.00 107 ILE A CA 1
ATOM 859 C C . ILE A 1 107 ? -8.118 2.136 -0.522 1.00 89.00 107 ILE A C 1
ATOM 861 O O . ILE A 1 107 ? -7.182 1.957 0.260 1.00 89.00 107 ILE A O 1
ATOM 865 N N . LEU A 1 108 ? -9.390 2.199 -0.135 1.00 89.69 108 LEU A N 1
ATOM 866 C CA . LEU A 1 108 ? -9.836 1.893 1.216 1.00 89.69 108 LEU A CA 1
ATOM 867 C C . LEU A 1 108 ? -10.568 0.555 1.225 1.00 89.69 108 LEU A C 1
ATOM 869 O O . LEU A 1 108 ? -11.468 0.346 0.415 1.00 89.69 108 LEU A O 1
ATOM 873 N N . ALA A 1 109 ? -10.221 -0.313 2.170 1.00 89.19 109 ALA A N 1
ATOM 874 C CA . ALA A 1 109 ? -10.949 -1.550 2.412 1.00 89.19 109 ALA A CA 1
ATOM 875 C C . ALA A 1 109 ? -11.202 -1.747 3.910 1.00 89.19 109 ALA A C 1
ATOM 877 O O . ALA A 1 109 ? -10.256 -1.805 4.695 1.00 89.19 109 ALA A O 1
ATOM 878 N N . ASP A 1 110 ? -12.472 -1.891 4.286 1.00 90.88 110 ASP A N 1
ATOM 879 C CA . ASP A 1 110 ? -12.888 -2.307 5.625 1.00 90.88 110 ASP A CA 1
ATOM 880 C C . ASP A 1 110 ? -13.205 -3.801 5.594 1.00 90.88 110 ASP A C 1
ATOM 882 O O . ASP A 1 110 ? -14.117 -4.234 4.892 1.00 90.88 110 ASP A O 1
ATOM 886 N N . VAL A 1 111 ? -12.445 -4.592 6.348 1.00 90.12 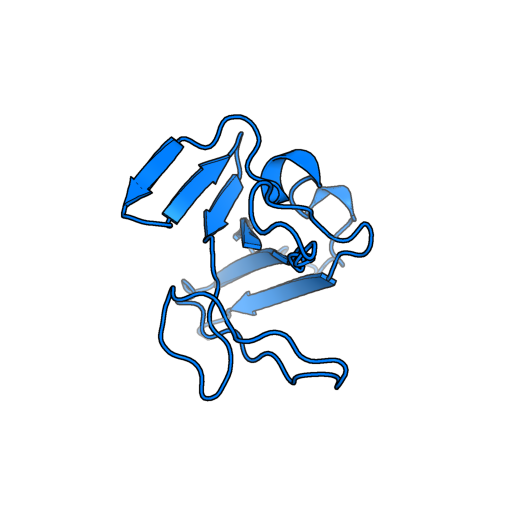111 VAL A N 1
ATOM 887 C CA . VAL A 1 111 ? -12.647 -6.038 6.464 1.00 90.12 111 VAL A CA 1
ATOM 888 C C . VAL A 1 111 ? -13.414 -6.302 7.752 1.00 90.12 111 VAL A C 1
ATOM 890 O O . VAL A 1 111 ? -12.845 -6.243 8.843 1.00 90.12 111 VAL A O 1
ATOM 893 N N . ARG A 1 112 ? -14.715 -6.565 7.626 1.00 89.56 112 ARG A N 1
ATOM 894 C CA . ARG A 1 112 ? -15.590 -7.002 8.724 1.00 89.56 112 ARG A CA 1
ATOM 895 C C . ARG A 1 112 ? -15.723 -8.527 8.686 1.00 89.56 112 ARG A C 1
ATOM 897 O O . ARG A 1 112 ? -15.620 -9.118 7.614 1.00 89.56 112 ARG A O 1
ATOM 904 N N . CYS A 1 113 ? -15.847 -9.145 9.856 1.00 85.75 113 CYS A N 1
ATOM 905 C CA . CYS A 1 113 ? -15.977 -10.601 10.011 1.00 85.75 113 CYS A CA 1
ATOM 906 C C . CYS A 1 113 ? -17.160 -10.958 10.920 1.00 85.75 113 CYS A C 1
ATOM 908 O O . CYS A 1 113 ? -17.059 -11.877 11.732 1.00 85.75 113 CYS A O 1
ATOM 910 N N . ASP A 1 114 ? -18.208 -10.148 10.844 1.00 74.88 114 ASP A N 1
ATOM 911 C CA . ASP A 1 114 ? -19.520 -10.429 11.416 1.00 74.88 114 ASP A CA 1
ATOM 912 C C . ASP A 1 114 ? -20.145 -11.711 10.843 1.00 74.88 114 ASP A C 1
ATOM 914 O O . ASP A 1 114 ? -19.925 -12.013 9.646 1.00 74.88 114 ASP A O 1
#

Foldseek 3Di:
DWKDKDAQDPVNDDDDPVSADDPQFAVQDVFDDPDVQWGGRPNTTGRHQQDAPPGDGNDDDDDDPDDDDGDGDDDDDARMKMWDKHWDWDDDPVNPDTHTDPDIDIDIDGHHDD

Organism: NCBI:txid158890